Protein AF-A0A9E3B5E6-F1 (afdb_monomer)

Mean predicted aligned error: 8.8 Å

Structure (mmCIF, N/CA/C/O backbone):
data_AF-A0A9E3B5E6-F1
#
_entry.id   AF-A0A9E3B5E6-F1
#
loop_
_atom_site.group_PDB
_atom_site.id
_atom_site.type_symbol
_atom_site.label_atom_id
_atom_site.label_alt_id
_atom_site.label_comp_id
_atom_site.label_asym_id
_atom_site.label_entity_id
_atom_site.label_seq_id
_atom_site.pdbx_PDB_ins_code
_atom_site.Cartn_x
_atom_site.Cartn_y
_atom_site.Cartn_z
_atom_site.occupancy
_atom_site.B_iso_or_equiv
_atom_site.auth_seq_id
_atom_site.auth_comp_id
_atom_site.auth_asym_id
_atom_site.auth_atom_id
_atom_site.pdbx_PDB_model_num
ATOM 1 N N . GLY A 1 1 ? -23.047 -6.714 0.663 1.00 84.38 1 GLY A N 1
ATOM 2 C CA . GLY A 1 1 ? -21.736 -6.027 0.664 1.00 84.38 1 GLY A CA 1
ATOM 3 C C . GLY A 1 1 ? -21.460 -5.453 2.041 1.00 84.38 1 GLY A C 1
ATOM 4 O O . GLY A 1 1 ? -22.348 -5.517 2.882 1.00 84.38 1 GLY A O 1
ATOM 5 N N . LEU A 1 2 ? -20.257 -4.923 2.282 1.00 93.12 2 LEU A N 1
ATOM 6 C CA . LEU A 1 2 ? -19.939 -4.160 3.500 1.00 93.12 2 LEU A CA 1
ATOM 7 C C . LEU A 1 2 ? -20.368 -2.689 3.328 1.00 93.12 2 LEU A C 1
ATOM 9 O O . LEU A 1 2 ? -20.321 -2.202 2.196 1.00 93.12 2 LEU A O 1
ATOM 13 N N . PRO A 1 3 ? -20.782 -1.982 4.396 1.00 94.56 3 PRO A N 1
ATOM 14 C CA . PRO A 1 3 ? -21.112 -0.562 4.310 1.00 94.56 3 PRO A CA 1
ATOM 15 C C . PRO A 1 3 ? -19.856 0.275 4.038 1.00 94.56 3 PRO A C 1
ATOM 17 O O . PRO A 1 3 ? -18.788 0.009 4.593 1.00 94.56 3 PRO A O 1
ATOM 20 N N . PHE A 1 4 ? -19.998 1.291 3.190 1.00 95.50 4 PHE A N 1
ATOM 21 C CA . PHE A 1 4 ? -18.975 2.308 2.971 1.00 95.50 4 PHE A CA 1
ATOM 22 C C . PHE A 1 4 ? -19.222 3.489 3.906 1.00 95.50 4 PHE A C 1
ATOM 24 O O . PHE A 1 4 ? -20.354 3.943 4.036 1.00 95.50 4 PHE A O 1
ATOM 31 N N . GLU A 1 5 ? -18.158 3.995 4.522 1.00 94.50 5 GLU A N 1
ATOM 32 C CA . GLU A 1 5 ? -18.227 5.084 5.489 1.00 94.50 5 GLU A CA 1
ATOM 33 C C . GLU A 1 5 ? -17.035 6.029 5.330 1.00 94.50 5 GLU A C 1
ATOM 35 O O . GLU A 1 5 ? -15.906 5.596 5.078 1.00 94.50 5 GLU A O 1
ATOM 40 N N . LEU A 1 6 ? -17.254 7.321 5.578 1.00 92.69 6 LEU A N 1
ATOM 41 C CA . LEU A 1 6 ? -16.185 8.321 5.637 1.00 92.69 6 LEU A CA 1
ATOM 42 C C . LEU A 1 6 ? -15.497 8.290 7.011 1.00 92.69 6 LEU A C 1
ATOM 44 O O . LEU A 1 6 ? -15.595 9.218 7.815 1.00 92.69 6 LEU A O 1
ATOM 48 N N . GLY A 1 7 ? -14.798 7.185 7.286 1.00 93.12 7 GLY A N 1
ATOM 49 C CA . GLY A 1 7 ? -14.078 6.965 8.544 1.00 93.12 7 GLY A CA 1
ATOM 50 C C . GLY A 1 7 ? -12.873 7.892 8.742 1.00 93.12 7 GLY A C 1
ATOM 51 O O . GLY A 1 7 ? -12.454 8.119 9.875 1.00 93.12 7 GLY A O 1
ATOM 52 N N . ILE A 1 8 ? -12.334 8.457 7.659 1.00 93.38 8 ILE A N 1
ATOM 53 C CA . ILE A 1 8 ? -11.254 9.445 7.678 1.00 93.38 8 ILE A CA 1
ATOM 54 C C . ILE A 1 8 ? -11.656 10.613 6.787 1.00 93.38 8 ILE A C 1
ATO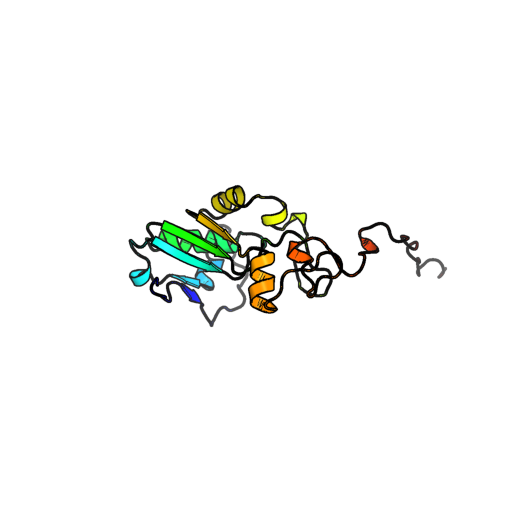M 56 O O . ILE A 1 8 ? -12.014 10.427 5.626 1.00 93.38 8 ILE A O 1
ATOM 60 N N . ILE A 1 9 ? -11.550 11.825 7.321 1.00 90.88 9 ILE A N 1
ATOM 61 C CA . ILE A 1 9 ? -11.826 13.058 6.593 1.00 90.88 9 ILE A CA 1
ATOM 62 C C . ILE A 1 9 ? -10.499 13.749 6.298 1.00 90.88 9 ILE A C 1
ATOM 64 O O . ILE A 1 9 ? -9.711 14.034 7.207 1.00 90.88 9 ILE A O 1
ATOM 68 N N . ARG A 1 10 ? -10.249 14.033 5.018 1.00 87.44 10 ARG A N 1
ATOM 69 C CA . ARG A 1 10 ? -9.100 14.831 4.590 1.00 87.44 10 ARG A CA 1
ATOM 70 C C . ARG A 1 10 ? -9.330 16.294 4.959 1.00 87.44 10 ARG A C 1
ATOM 72 O O . ARG A 1 10 ? -10.363 16.875 4.639 1.00 87.44 10 ARG A O 1
ATOM 79 N N . ASN A 1 11 ? -8.346 16.903 5.607 1.00 82.81 11 ASN A N 1
ATOM 80 C CA . ASN A 1 11 ? -8.328 18.340 5.822 1.00 82.81 11 ASN A CA 1
ATOM 81 C C . ASN A 1 11 ? -7.979 19.045 4.501 1.00 82.81 11 ASN A C 1
ATOM 83 O O . ASN A 1 11 ? -6.942 18.762 3.898 1.00 82.81 11 ASN A O 1
ATOM 87 N N . HIS A 1 12 ? -8.838 19.958 4.052 1.00 80.00 12 HIS A N 1
ATOM 88 C CA . HIS A 1 12 ? -8.641 20.716 2.814 1.00 80.00 12 HIS A CA 1
ATOM 89 C C . HIS A 1 12 ? -7.742 21.950 3.000 1.00 80.00 12 HIS A C 1
ATOM 91 O O . HIS A 1 12 ? -7.240 22.488 2.018 1.00 80.00 12 HIS A O 1
ATOM 97 N N . TYR A 1 13 ? -7.475 22.361 4.244 1.00 73.50 13 TYR A N 1
ATOM 98 C CA . TYR A 1 13 ? -6.740 23.589 4.579 1.00 73.50 13 TYR A CA 1
ATOM 99 C C . TYR A 1 13 ? -5.338 23.311 5.129 1.00 73.50 13 TYR A C 1
ATOM 101 O O . TYR A 1 13 ? -4.865 23.957 6.064 1.00 73.50 13 TYR A O 1
ATOM 109 N N . VAL A 1 14 ? -4.653 22.314 4.573 1.00 65.62 14 VAL A N 1
ATOM 110 C CA . VAL A 1 14 ? -3.286 21.982 4.990 1.00 65.62 14 VAL A CA 1
ATOM 111 C C . VAL A 1 14 ? -2.324 23.011 4.393 1.00 65.62 14 VAL A C 1
ATOM 113 O O . VAL A 1 14 ? -1.913 22.895 3.242 1.00 65.62 14 VAL A O 1
ATOM 116 N N . GLY A 1 15 ? -1.976 24.033 5.177 1.00 62.03 15 GLY A N 1
ATOM 117 C CA . GLY A 1 15 ? -0.932 25.001 4.833 1.00 62.03 15 GLY A CA 1
ATOM 118 C C . GLY A 1 15 ? 0.484 24.410 4.892 1.00 62.03 15 GLY A C 1
ATOM 119 O O . GLY A 1 15 ? 0.702 23.299 5.383 1.00 62.03 15 GLY A O 1
ATOM 120 N N . ARG A 1 16 ? 1.469 25.177 4.406 1.00 56.66 16 ARG A N 1
ATOM 121 C CA . ARG A 1 16 ? 2.899 24.853 4.556 1.00 56.66 16 ARG A CA 1
ATOM 122 C C . ARG A 1 16 ? 3.232 24.848 6.054 1.00 56.66 16 ARG A C 1
ATOM 124 O O . ARG A 1 16 ? 2.894 25.793 6.760 1.00 56.66 16 ARG A O 1
ATOM 131 N N . THR A 1 17 ? 3.854 23.789 6.559 1.00 49.50 17 THR A N 1
ATOM 132 C CA . THR A 1 17 ? 4.293 23.723 7.961 1.00 49.50 17 THR A CA 1
ATOM 133 C C . THR A 1 17 ? 5.442 24.703 8.195 1.00 49.50 17 THR A C 1
ATOM 135 O O . THR A 1 17 ? 6.465 24.599 7.522 1.00 49.50 17 THR A O 1
ATOM 138 N N . PHE A 1 18 ? 5.279 25.640 9.135 1.00 46.16 18 PHE A N 1
ATOM 139 C CA . PHE A 1 18 ? 6.384 26.454 9.653 1.00 46.16 18 PHE A CA 1
ATOM 140 C C . PHE A 1 18 ? 7.386 25.568 10.407 1.00 46.16 18 PHE A C 1
ATOM 142 O O . PHE A 1 18 ? 7.012 24.513 10.922 1.00 46.16 18 PHE A O 1
ATOM 149 N N . ILE A 1 19 ? 8.653 25.989 10.443 1.00 45.91 19 ILE A N 1
ATOM 150 C CA . ILE A 1 19 ? 9.727 25.322 11.192 1.00 45.91 19 ILE A CA 1
ATOM 151 C C . ILE A 1 19 ? 9.305 25.263 12.669 1.00 45.91 19 ILE A C 1
ATOM 153 O O . ILE A 1 19 ? 9.189 26.298 13.321 1.00 45.91 19 ILE A O 1
ATOM 157 N N . GLU A 1 20 ? 9.021 24.064 13.180 1.00 52.25 20 GLU A N 1
ATOM 158 C CA . GLU A 1 20 ? 8.630 23.848 14.577 1.00 52.25 20 GLU A CA 1
ATOM 159 C C . GLU A 1 20 ? 9.904 23.689 15.440 1.00 52.25 20 GLU A C 1
ATOM 161 O O . GLU A 1 20 ? 10.718 22.816 15.139 1.00 52.25 20 GLU A O 1
ATOM 166 N N . PRO A 1 21 ? 10.121 24.519 16.485 1.00 42.06 21 PRO A N 1
ATOM 167 C CA . PRO A 1 21 ? 11.420 24.641 17.158 1.00 42.06 21 PRO A CA 1
ATOM 168 C C . PRO A 1 21 ? 11.759 23.556 18.202 1.00 42.06 21 PRO A C 1
ATOM 170 O O . PRO A 1 21 ? 12.734 23.719 18.930 1.00 42.06 21 PRO A O 1
ATOM 173 N N . THR A 1 22 ? 11.016 22.448 18.304 1.00 51.00 22 THR A N 1
ATOM 174 C CA . THR A 1 22 ? 11.298 21.391 19.299 1.00 51.00 22 THR A CA 1
ATOM 175 C C . THR A 1 22 ? 10.935 19.977 18.827 1.00 51.00 22 THR A C 1
ATOM 177 O O . THR A 1 22 ? 9.859 19.729 18.284 1.00 51.00 22 THR A O 1
ATOM 180 N N . ASP A 1 23 ? 11.824 19.014 19.108 1.00 49.59 23 ASP A N 1
ATOM 181 C CA . ASP A 1 23 ? 11.751 17.604 18.676 1.00 49.59 23 ASP A CA 1
ATOM 182 C C . ASP A 1 23 ? 10.569 16.791 19.255 1.00 49.59 23 ASP A C 1
ATOM 184 O O . ASP A 1 23 ? 10.278 15.687 18.791 1.00 49.59 23 ASP A O 1
ATOM 188 N N . GLY A 1 24 ? 9.837 17.330 20.236 1.00 47.41 24 GLY A N 1
ATOM 189 C CA . GLY A 1 24 ? 8.800 16.606 20.984 1.00 47.41 24 GLY A CA 1
ATOM 190 C C . GLY A 1 24 ? 7.484 16.334 20.238 1.00 47.41 24 GLY A C 1
ATOM 191 O O . GLY A 1 24 ? 6.680 15.535 20.712 1.00 47.41 24 GLY A O 1
ATOM 192 N N . ILE A 1 25 ? 7.226 16.964 19.082 1.00 47.41 25 ILE A N 1
ATOM 193 C CA . ILE A 1 25 ? 5.897 16.938 18.420 1.00 47.41 25 ILE A CA 1
ATOM 194 C C . ILE A 1 25 ? 5.975 16.408 16.970 1.00 47.41 25 ILE A C 1
ATOM 196 O O . ILE A 1 25 ? 5.141 16.677 16.106 1.00 47.41 25 ILE A O 1
ATOM 200 N N . ARG A 1 26 ? 6.943 15.534 16.673 1.00 48.81 26 ARG A N 1
ATOM 201 C CA . ARG A 1 26 ? 7.162 14.998 15.311 1.00 48.81 26 ARG A CA 1
ATOM 202 C C . ARG A 1 26 ? 6.078 14.014 14.805 1.00 48.81 26 ARG A C 1
ATOM 204 O O . ARG A 1 26 ? 6.135 13.543 13.666 1.00 48.81 26 ARG A O 1
ATOM 211 N N . HIS A 1 27 ? 5.036 13.745 15.600 1.00 50.66 27 HIS A N 1
ATOM 212 C CA . HIS A 1 27 ? 3.924 12.839 15.265 1.00 50.66 27 HIS A CA 1
ATOM 213 C C . HIS A 1 27 ? 2.661 13.517 14.683 1.00 50.66 27 HIS A C 1
ATOM 215 O O . HIS A 1 27 ? 1.745 12.819 14.245 1.00 50.66 27 HIS A O 1
ATOM 221 N N . PHE A 1 28 ? 2.600 14.851 14.577 1.00 53.66 28 PHE A N 1
ATOM 222 C CA . PHE A 1 28 ? 1.370 15.559 14.163 1.00 53.66 28 PHE A CA 1
ATOM 223 C C . PHE A 1 28 ? 1.120 15.669 12.649 1.00 53.66 28 PHE A C 1
ATOM 225 O O . PHE A 1 28 ? 0.016 16.024 12.236 1.00 53.66 28 PHE A O 1
ATOM 232 N N . GLY A 1 29 ? 2.095 15.345 11.795 1.00 56.84 29 GLY A N 1
ATOM 233 C CA . GLY A 1 29 ? 1.995 15.602 10.349 1.00 56.84 29 GLY A CA 1
ATOM 234 C C . GLY A 1 29 ? 0.809 14.926 9.642 1.00 56.84 29 GLY A C 1
ATOM 235 O O . GLY A 1 29 ? 0.228 15.513 8.731 1.00 56.84 29 GLY A O 1
ATOM 236 N N . VAL A 1 30 ? 0.408 13.720 10.069 1.00 58.06 30 VAL A N 1
ATOM 237 C CA . VAL A 1 30 ? -0.750 13.024 9.471 1.00 58.06 30 VAL A CA 1
ATOM 238 C C . VAL A 1 30 ? -2.064 13.512 10.072 1.00 58.06 30 VAL A C 1
ATOM 240 O O . VAL A 1 30 ? -2.996 13.707 9.306 1.00 58.06 30 VAL A O 1
ATOM 243 N N . ARG A 1 31 ? -2.124 13.830 11.377 1.00 58.44 31 ARG A N 1
ATOM 244 C CA . ARG A 1 31 ? -3.308 14.457 12.006 1.00 58.44 31 ARG A CA 1
ATOM 245 C C . ARG A 1 31 ? -3.626 15.836 11.421 1.00 58.44 31 ARG A C 1
ATOM 247 O O . ARG A 1 31 ? -4.785 16.209 11.323 1.00 58.44 31 ARG A O 1
ATOM 254 N N . LYS A 1 32 ? -2.612 16.576 10.954 1.00 63.62 32 LYS A N 1
ATOM 255 C CA . LYS A 1 32 ? -2.826 17.830 10.209 1.00 63.62 32 LYS A CA 1
ATOM 256 C C . LYS A 1 32 ? -3.579 17.596 8.888 1.00 63.62 32 LYS A C 1
ATOM 258 O O . LYS A 1 32 ? -4.353 18.458 8.482 1.00 63.62 32 LYS A O 1
ATOM 263 N N . LYS A 1 33 ? -3.368 16.442 8.237 1.00 74.75 33 LYS A N 1
ATOM 264 C CA . LYS A 1 33 ? -3.923 16.093 6.914 1.00 74.75 33 LYS A CA 1
ATOM 265 C C . LYS A 1 33 ? -5.190 15.236 6.969 1.00 74.75 33 LYS A C 1
ATOM 267 O O . LYS A 1 33 ? -6.026 15.356 6.080 1.00 74.75 33 LYS A O 1
ATOM 272 N N . HIS A 1 34 ? -5.329 14.387 7.979 1.00 86.69 34 HIS A N 1
ATOM 273 C CA . HIS A 1 34 ? -6.370 13.371 8.092 1.00 86.69 34 HIS A CA 1
ATOM 274 C C . HIS A 1 34 ? -6.936 13.366 9.510 1.00 86.69 34 HIS A C 1
ATOM 276 O O . HIS A 1 34 ? -6.179 13.290 10.478 1.00 86.69 34 HIS A O 1
ATOM 282 N N . ASN A 1 35 ? -8.261 13.414 9.622 1.00 89.56 35 ASN A N 1
ATOM 283 C CA . ASN A 1 35 ? -8.975 13.363 10.892 1.00 89.56 35 ASN A CA 1
ATOM 284 C C . ASN A 1 35 ? -9.858 12.110 10.945 1.00 89.56 35 ASN A C 1
ATOM 286 O O . ASN A 1 35 ? -10.695 11.935 10.056 1.00 89.56 35 ASN A O 1
ATOM 290 N N . PRO A 1 36 ? -9.703 11.240 11.958 1.00 92.94 36 PRO A N 1
ATOM 291 C CA . PRO A 1 36 ? -10.526 10.048 12.082 1.00 92.94 36 PRO A CA 1
ATOM 292 C C . PRO A 1 36 ? -11.905 10.392 12.660 1.00 92.94 36 PRO A C 1
ATOM 294 O O . PRO A 1 36 ? -12.019 11.122 13.647 1.00 92.94 36 PRO A O 1
ATOM 297 N N . ASN A 1 37 ? -12.964 9.818 12.091 1.00 94.00 37 ASN A N 1
ATOM 298 C CA . ASN A 1 37 ? -14.314 9.910 12.634 1.00 94.00 37 ASN A CA 1
ATOM 299 C C . ASN A 1 37 ? -14.530 8.805 13.680 1.00 94.00 37 ASN A C 1
ATOM 301 O O . ASN A 1 37 ? -14.945 7.687 13.364 1.00 94.00 37 ASN A O 1
ATOM 305 N N . ARG A 1 38 ? -14.252 9.124 14.949 1.00 93.88 38 ARG A N 1
ATOM 306 C CA . ARG A 1 38 ? -14.338 8.171 16.067 1.00 93.88 38 ARG A CA 1
ATOM 307 C C . ARG A 1 38 ? -15.700 7.482 16.180 1.00 93.88 38 ARG A C 1
ATOM 309 O O . ARG A 1 38 ? -15.735 6.276 16.394 1.00 93.88 38 ARG A O 1
ATOM 316 N N . ALA A 1 39 ? -16.800 8.214 15.996 1.00 93.88 39 ALA A N 1
ATOM 317 C CA . ALA A 1 39 ? -18.152 7.652 16.076 1.00 93.88 39 ALA A CA 1
ATOM 318 C C . ALA A 1 39 ? -18.391 6.552 15.027 1.00 93.88 39 ALA A C 1
ATOM 320 O O . ALA A 1 39 ? -19.174 5.632 15.238 1.00 93.88 39 ALA A O 1
ATOM 321 N N . THR A 1 40 ? -17.675 6.628 13.905 1.00 93.94 40 THR A N 1
ATOM 322 C CA . THR A 1 40 ? -17.777 5.659 12.812 1.00 93.94 40 THR A CA 1
ATOM 323 C C . THR A 1 40 ? -16.852 4.459 13.004 1.00 93.94 40 THR A C 1
ATOM 325 O O . THR A 1 40 ? -17.192 3.371 12.544 1.00 93.94 40 THR A O 1
ATOM 328 N N . LEU A 1 41 ? -15.706 4.640 13.671 1.00 96.62 41 LEU A N 1
ATOM 329 C CA . LEU A 1 41 ? -14.632 3.644 13.774 1.00 96.62 41 LEU A CA 1
ATOM 330 C C . LEU A 1 41 ? -14.662 2.817 15.070 1.00 96.62 41 LEU A C 1
ATOM 332 O O . LEU A 1 41 ? -14.258 1.654 15.052 1.00 96.62 41 LEU A O 1
ATOM 336 N N . ALA A 1 42 ? -15.118 3.394 16.185 1.00 97.50 42 ALA A N 1
ATOM 337 C CA . ALA A 1 42 ? -15.007 2.775 17.504 1.00 97.50 42 ALA A CA 1
ATOM 338 C C . ALA A 1 42 ? -15.695 1.397 17.577 1.00 97.50 42 ALA A C 1
ATOM 340 O O . ALA A 1 42 ? -16.854 1.240 17.197 1.00 97.50 42 ALA A O 1
ATOM 341 N N . GLY A 1 43 ? -14.963 0.393 18.066 1.00 97.81 43 GLY A N 1
ATOM 342 C CA . GLY A 1 43 ? -15.409 -0.992 18.229 1.00 97.81 43 GLY A CA 1
ATOM 343 C C . GLY A 1 43 ? -15.544 -1.795 16.931 1.00 97.81 43 GLY A C 1
ATOM 344 O O . GLY A 1 43 ? -15.889 -2.973 16.989 1.00 97.81 43 GLY A O 1
ATOM 345 N N . LYS A 1 44 ? -15.290 -1.203 15.756 1.00 97.94 44 LYS A N 1
ATOM 346 C CA . LYS A 1 44 ? -15.502 -1.876 14.466 1.00 97.94 44 LYS A CA 1
ATOM 347 C C . LYS A 1 44 ? -14.241 -2.556 13.942 1.00 97.94 44 LYS A C 1
ATOM 349 O O . LYS A 1 44 ? -13.123 -2.118 14.200 1.00 97.94 44 LYS A O 1
ATOM 354 N N . ARG A 1 45 ? -14.446 -3.588 13.122 1.00 98.25 45 ARG A N 1
ATOM 355 C CA . ARG A 1 45 ? -13.426 -4.130 12.216 1.00 98.25 45 ARG A CA 1
ATOM 356 C C . ARG A 1 45 ? -13.476 -3.336 10.918 1.00 98.25 45 ARG A C 1
ATOM 358 O O . ARG A 1 45 ? -14.525 -3.277 10.277 1.00 98.25 45 ARG A O 1
ATOM 365 N N . VAL A 1 46 ? -12.373 -2.692 10.564 1.00 98.00 46 VAL A N 1
ATOM 366 C CA . VAL A 1 46 ? -12.316 -1.695 9.492 1.00 98.00 46 VAL A CA 1
ATOM 367 C C . VAL A 1 46 ? -11.482 -2.230 8.340 1.00 98.00 46 VAL A C 1
ATOM 369 O O . VAL A 1 46 ? -10.362 -2.695 8.539 1.00 98.00 46 VAL A O 1
ATOM 372 N N . VAL A 1 47 ? -12.010 -2.126 7.121 1.00 98.38 47 VAL A N 1
ATOM 373 C CA . VAL A 1 47 ? -11.217 -2.286 5.899 1.00 98.38 47 VAL A CA 1
ATOM 374 C C . VAL A 1 47 ? -10.821 -0.895 5.426 1.00 98.38 47 VAL A C 1
ATOM 376 O O . VAL A 1 47 ? -11.680 -0.110 5.033 1.00 98.38 47 VAL A O 1
ATOM 379 N N . LEU A 1 48 ? -9.530 -0.585 5.489 1.00 97.25 48 LEU A N 1
ATOM 380 C CA . LEU A 1 48 ? -8.982 0.674 5.006 1.00 97.25 48 LEU A CA 1
ATOM 381 C C . LEU A 1 48 ? -8.395 0.468 3.613 1.00 97.25 48 LEU A C 1
ATOM 383 O O . LEU A 1 48 ? -7.615 -0.461 3.409 1.00 97.25 48 LEU A O 1
ATOM 387 N N . ILE A 1 49 ? -8.785 1.321 2.669 1.00 97.62 49 ILE A N 1
ATOM 388 C CA . ILE A 1 49 ? -8.351 1.245 1.275 1.00 97.62 49 ILE A CA 1
ATOM 389 C C . ILE A 1 49 ? -7.472 2.456 0.981 1.00 97.62 49 ILE A C 1
ATOM 391 O O . ILE A 1 49 ? -7.885 3.583 1.247 1.00 97.62 49 ILE A O 1
ATOM 395 N N . ASP A 1 50 ? -6.288 2.207 0.436 1.00 96.50 50 ASP A N 1
ATOM 396 C CA . ASP A 1 50 ? -5.361 3.235 -0.038 1.00 96.50 50 ASP A CA 1
ATOM 397 C C . ASP A 1 50 ? -4.957 2.943 -1.488 1.00 96.50 50 ASP A C 1
ATOM 399 O O . ASP A 1 50 ? -5.101 1.811 -1.968 1.00 96.50 50 ASP A O 1
ATOM 403 N N . ASP A 1 51 ? -4.468 3.951 -2.203 1.00 96.69 51 ASP A N 1
ATOM 404 C CA . ASP A 1 51 ? -4.083 3.790 -3.606 1.00 96.69 51 ASP A CA 1
ATOM 405 C C . ASP A 1 51 ? -2.817 2.933 -3.762 1.00 96.69 51 ASP A C 1
ATOM 407 O O . ASP A 1 51 ? -2.750 2.042 -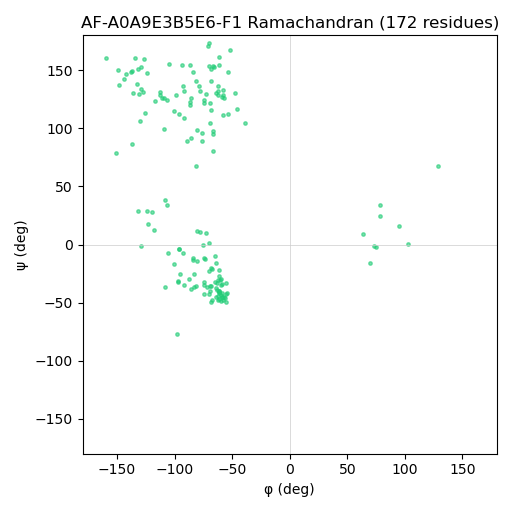4.613 1.00 96.69 51 ASP A O 1
ATOM 411 N N . SER A 1 52 ? -1.830 3.166 -2.904 1.00 96.94 52 SER A N 1
ATOM 412 C CA . SER A 1 52 ? -0.474 2.656 -3.024 1.00 96.94 52 SER A CA 1
ATOM 413 C C . SER A 1 52 ? 0.258 2.675 -1.681 1.00 96.94 52 SER A C 1
ATOM 415 O O . SER A 1 52 ? -0.099 3.388 -0.744 1.00 96.94 52 SER A O 1
ATOM 417 N N . ILE A 1 53 ? 1.329 1.886 -1.583 1.00 97.44 53 ILE A N 1
ATOM 418 C CA . ILE A 1 53 ? 2.296 1.972 -0.486 1.00 97.44 53 ILE A CA 1
ATOM 419 C C . ILE A 1 53 ? 3.681 2.146 -1.103 1.00 97.44 53 ILE A C 1
ATOM 421 O O . ILE A 1 53 ? 4.190 1.234 -1.744 1.00 97.44 53 ILE A O 1
ATOM 425 N N . VAL A 1 54 ? 4.291 3.315 -0.883 1.00 96.94 54 VAL A N 1
ATOM 426 C CA . VAL A 1 54 ? 5.651 3.624 -1.361 1.00 96.94 54 VAL A CA 1
ATOM 427 C C . VAL A 1 54 ? 6.669 3.394 -0.242 1.00 96.94 54 VAL A C 1
ATOM 429 O O . VAL A 1 54 ? 7.313 2.358 -0.193 1.00 96.94 54 VAL A O 1
ATOM 432 N N . ARG A 1 55 ? 6.773 4.320 0.723 1.00 95.62 55 ARG A N 1
ATOM 433 C CA . ARG A 1 55 ? 7.697 4.209 1.876 1.00 95.62 55 ARG A CA 1
ATOM 434 C C . ARG A 1 55 ? 7.042 3.638 3.145 1.00 95.62 55 ARG A C 1
ATOM 436 O O . ARG A 1 55 ? 7.681 3.551 4.187 1.00 95.62 55 ARG A O 1
ATOM 443 N N . GLY A 1 56 ? 5.731 3.378 3.133 1.00 93.81 56 GLY A N 1
ATOM 444 C CA . GLY A 1 56 ? 4.971 2.843 4.280 1.00 93.81 56 GLY A CA 1
ATOM 445 C C . GLY A 1 56 ? 4.767 3.766 5.489 1.00 93.81 56 GLY A C 1
ATOM 446 O O . GLY A 1 56 ? 3.901 3.502 6.322 1.00 93.81 56 GLY A O 1
ATOM 447 N N . THR A 1 57 ? 5.517 4.864 5.609 1.00 92.25 57 THR A N 1
ATOM 448 C CA . THR A 1 57 ? 5.471 5.748 6.789 1.00 92.25 57 THR A CA 1
ATOM 449 C C . THR A 1 57 ? 4.111 6.421 6.985 1.00 92.25 57 THR A C 1
ATOM 451 O O . THR A 1 57 ? 3.658 6.565 8.123 1.00 92.25 57 THR A O 1
ATOM 454 N N . THR A 1 58 ? 3.439 6.813 5.899 1.00 91.88 58 THR A N 1
ATOM 455 C CA . THR A 1 58 ? 2.070 7.353 5.935 1.00 91.88 58 THR A CA 1
ATOM 456 C C . THR A 1 58 ? 1.070 6.271 6.329 1.00 91.88 58 THR A C 1
ATOM 458 O O . THR A 1 58 ? 0.304 6.479 7.267 1.00 91.88 58 THR A O 1
ATOM 461 N N . SER A 1 59 ? 1.128 5.102 5.687 1.00 95.56 59 SER A N 1
ATOM 462 C CA . SER A 1 59 ? 0.234 3.966 5.944 1.00 95.56 59 SER A CA 1
ATOM 463 C C . SER A 1 59 ? 0.301 3.52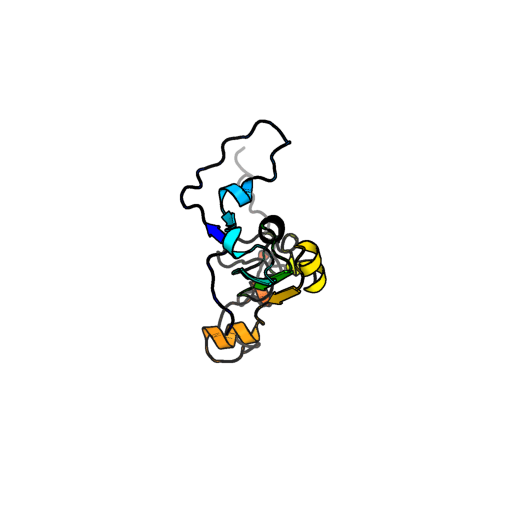5 7.4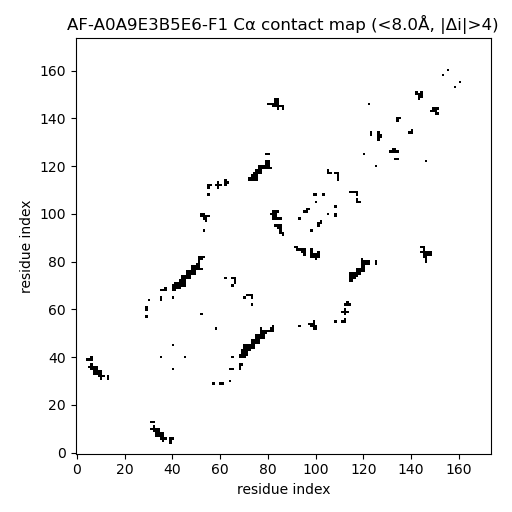09 1.00 95.56 59 SER A C 1
ATOM 465 O O . SER A 1 59 ? -0.732 3.409 8.060 1.00 95.56 59 SER A O 1
ATOM 467 N N . LYS A 1 60 ? 1.509 3.416 7.983 1.00 96.25 60 LYS A N 1
ATOM 468 C CA . LYS A 1 60 ? 1.721 3.136 9.414 1.00 96.25 60 LYS A CA 1
ATOM 469 C C . LYS A 1 60 ? 1.023 4.150 10.325 1.00 96.25 60 LYS A C 1
ATOM 471 O O . LYS A 1 60 ? 0.354 3.784 11.287 1.00 96.25 60 LYS A O 1
ATOM 476 N N . LYS A 1 61 ? 1.157 5.444 10.019 1.00 93.94 61 LYS A N 1
ATOM 477 C CA . LYS A 1 61 ? 0.522 6.520 10.797 1.00 93.94 61 LYS A CA 1
ATOM 478 C C . LYS A 1 61 ? -1.003 6.516 10.651 1.00 93.94 61 LYS A C 1
ATOM 480 O O . LYS A 1 61 ? -1.690 6.821 11.621 1.00 93.94 61 LYS A O 1
ATOM 485 N N . ILE A 1 62 ? -1.527 6.173 9.473 1.00 95.00 62 ILE A N 1
ATOM 486 C CA . ILE A 1 62 ? -2.970 6.036 9.225 1.00 95.00 62 ILE A CA 1
ATOM 487 C C . ILE A 1 62 ? -3.538 4.848 10.005 1.00 95.00 62 ILE A C 1
ATOM 489 O O . ILE A 1 62 ? -4.535 5.009 10.704 1.00 95.00 62 ILE A O 1
ATOM 493 N N . VAL A 1 63 ? -2.888 3.682 9.952 1.00 96.94 63 VAL A N 1
ATOM 494 C CA . VAL A 1 63 ? -3.306 2.502 10.725 1.00 96.94 63 VAL A CA 1
ATOM 495 C C . VAL A 1 63 ? -3.327 2.823 12.217 1.00 96.94 63 VAL A C 1
ATOM 497 O O . VAL A 1 63 ? -4.338 2.578 12.873 1.00 96.94 63 VAL A O 1
ATOM 500 N N . GLN A 1 64 ? -2.266 3.448 12.739 1.00 95.81 64 GLN A N 1
ATOM 501 C CA . GLN A 1 64 ? -2.224 3.868 14.140 1.00 95.81 64 GLN A CA 1
ATOM 502 C C . GLN A 1 64 ? -3.360 4.840 14.480 1.00 95.81 64 GLN A C 1
ATOM 504 O O . GLN A 1 64 ? -4.048 4.646 15.472 1.00 95.81 64 GLN A O 1
ATOM 509 N N . MET A 1 65 ? -3.617 5.845 13.638 1.00 95.06 65 MET A N 1
ATOM 510 C CA . MET A 1 65 ? -4.709 6.803 13.840 1.00 95.06 65 MET A CA 1
ATOM 511 C C . MET A 1 65 ? -6.084 6.124 13.920 1.00 95.06 65 MET A C 1
ATOM 513 O O . MET A 1 65 ? -6.912 6.510 14.743 1.00 95.06 65 MET A O 1
ATOM 517 N N . VAL A 1 66 ? -6.338 5.130 13.068 1.00 96.38 66 VAL A N 1
ATOM 518 C CA . VAL A 1 66 ? -7.600 4.378 13.067 1.00 96.38 66 VAL A CA 1
ATOM 519 C C . VAL A 1 66 ? -7.725 3.510 14.321 1.00 96.38 66 VAL A C 1
ATOM 521 O O . VAL A 1 66 ? -8.800 3.464 14.921 1.00 96.38 66 VAL A O 1
ATOM 524 N N . ARG A 1 67 ? -6.630 2.881 14.767 1.00 96.31 67 ARG A N 1
ATOM 525 C CA . ARG A 1 67 ? -6.596 2.147 16.043 1.00 96.31 67 ARG A CA 1
ATOM 526 C C . ARG A 1 67 ? -6.817 3.070 17.241 1.00 96.31 67 ARG A C 1
ATOM 528 O O . ARG A 1 67 ? -7.650 2.762 18.085 1.00 96.31 67 ARG A O 1
ATOM 535 N N . ASP A 1 68 ? -6.164 4.231 17.274 1.00 95.38 68 ASP A N 1
ATOM 536 C CA . ASP A 1 68 ? -6.343 5.252 18.318 1.00 95.38 68 ASP A CA 1
ATOM 537 C C . ASP A 1 68 ? -7.795 5.763 18.384 1.00 95.38 68 ASP A C 1
ATOM 539 O O . ASP A 1 68 ? -8.287 6.142 19.447 1.00 95.38 68 ASP A O 1
ATOM 543 N N . ALA A 1 69 ? -8.505 5.764 17.250 1.00 95.56 69 ALA A N 1
ATOM 544 C CA . ALA A 1 69 ? -9.930 6.085 17.181 1.00 95.56 69 ALA A CA 1
ATOM 545 C C . ALA A 1 69 ? -10.841 4.952 17.701 1.00 95.56 69 ALA A C 1
ATOM 547 O O . ALA A 1 69 ? -12.060 5.113 17.742 1.00 95.56 69 ALA A O 1
ATOM 548 N N . GLY A 1 70 ? -10.268 3.831 18.141 1.00 96.75 70 GLY A N 1
ATOM 549 C CA . GLY A 1 70 ? -10.963 2.731 18.799 1.00 96.75 70 GLY A CA 1
ATOM 550 C C . GLY A 1 70 ? -11.382 1.590 17.877 1.00 96.75 70 GLY A C 1
ATOM 551 O O . GLY A 1 70 ? -12.233 0.805 18.283 1.00 96.75 70 GLY A O 1
ATOM 552 N N . ALA A 1 71 ? -10.848 1.490 16.655 1.00 98.19 71 ALA A N 1
ATOM 553 C CA . ALA A 1 71 ? -11.107 0.330 15.800 1.00 98.19 71 ALA A CA 1
ATOM 554 C C . ALA A 1 71 ? -10.577 -0.964 16.448 1.00 98.19 71 ALA A C 1
ATOM 556 O O . ALA A 1 71 ? -9.458 -0.989 16.961 1.00 98.19 71 ALA A O 1
ATOM 557 N N . ALA A 1 72 ? -11.371 -2.035 16.396 1.00 98.31 72 ALA A N 1
ATOM 558 C CA . ALA A 1 72 ? -11.009 -3.349 16.929 1.00 98.31 72 ALA A CA 1
ATOM 559 C C . ALA A 1 72 ? -9.985 -4.064 16.032 1.00 98.31 72 ALA A C 1
ATOM 561 O O . ALA A 1 72 ? -9.004 -4.614 16.523 1.00 98.31 72 ALA A O 1
ATOM 562 N N . GLU A 1 73 ? -10.189 -4.000 14.713 1.00 98.62 73 GLU A N 1
ATOM 563 C CA . GLU A 1 73 ? -9.282 -4.547 13.698 1.00 98.62 73 GLU A CA 1
ATOM 564 C C . GLU A 1 73 ? -9.137 -3.549 12.542 1.00 98.62 73 GLU A C 1
ATOM 566 O O . GLU A 1 73 ? -10.073 -2.813 12.217 1.00 98.62 73 GLU A O 1
ATOM 571 N N . VAL A 1 74 ? -7.971 -3.539 11.900 1.00 98.56 74 VAL A N 1
ATOM 572 C CA . VAL A 1 74 ? -7.632 -2.719 10.738 1.00 98.56 74 VAL A CA 1
ATOM 573 C C . VAL A 1 74 ? -7.031 -3.611 9.652 1.00 98.56 74 VAL A C 1
ATOM 575 O O . VAL A 1 74 ? -5.876 -4.035 9.722 1.00 98.56 74 VAL A O 1
ATOM 578 N N . HIS A 1 75 ? -7.812 -3.869 8.606 1.00 98.69 75 HIS A N 1
ATOM 579 C CA . HIS A 1 75 ? -7.398 -4.605 7.415 1.00 98.69 75 HIS A CA 1
ATOM 580 C C . HIS A 1 75 ? -7.075 -3.617 6.294 1.00 98.69 75 HIS A C 1
ATOM 582 O O . HIS A 1 75 ? -7.958 -2.925 5.796 1.00 98.69 75 HIS A O 1
ATOM 588 N N . PHE A 1 76 ? -5.819 -3.560 5.872 1.00 98.62 76 PHE A N 1
ATOM 589 C CA . PHE A 1 76 ? -5.351 -2.624 4.855 1.00 98.62 76 PHE A CA 1
ATOM 590 C C . PHE A 1 76 ? -5.440 -3.254 3.459 1.00 98.62 76 PHE A C 1
ATOM 592 O O . PHE A 1 76 ? -5.027 -4.401 3.254 1.00 98.62 76 PHE A O 1
ATOM 599 N N . ARG A 1 77 ? -6.006 -2.539 2.490 1.00 98.50 77 ARG A N 1
ATOM 600 C CA . ARG A 1 77 ? -6.139 -2.972 1.095 1.00 98.50 77 ARG A CA 1
ATOM 601 C C . ARG A 1 77 ? -5.566 -1.903 0.183 1.00 98.50 77 ARG A C 1
ATOM 603 O O . ARG A 1 77 ? -5.892 -0.733 0.328 1.00 98.50 77 ARG A O 1
ATOM 610 N N . VAL A 1 78 ? -4.717 -2.320 -0.743 1.00 98.50 78 VAL A N 1
ATOM 611 C CA . VAL A 1 78 ? -4.008 -1.406 -1.639 1.00 98.50 78 VAL A CA 1
ATOM 612 C C . VAL A 1 78 ? -4.543 -1.588 -3.049 1.00 98.50 78 VAL A C 1
ATOM 614 O O . VAL A 1 78 ? -4.577 -2.711 -3.553 1.00 98.50 78 VAL A O 1
ATOM 617 N N . ALA A 1 79 ? -4.974 -0.496 -3.677 1.00 98.06 79 ALA A N 1
ATOM 618 C CA . ALA A 1 79 ? -5.591 -0.498 -5.005 1.00 98.06 79 ALA A CA 1
ATOM 619 C C . ALA A 1 79 ? -4.582 -0.631 -6.166 1.00 98.06 79 ALA A C 1
ATOM 621 O O . ALA A 1 79 ? -4.949 -0.489 -7.331 1.00 98.06 79 ALA A O 1
ATOM 622 N N . SER A 1 80 ? -3.326 -0.945 -5.857 1.00 97.69 80 SER A N 1
ATOM 623 C CA . SER A 1 80 ? -2.247 -1.213 -6.805 1.00 97.69 80 SER A CA 1
ATOM 624 C C . SER A 1 80 ? -1.464 -2.468 -6.398 1.00 97.69 80 SER A C 1
ATOM 626 O O . SER A 1 80 ? -1.553 -2.900 -5.241 1.00 97.69 80 SER A O 1
ATOM 628 N N . PRO A 1 81 ? -0.713 -3.079 -7.333 1.00 98.38 81 PRO A N 1
ATOM 629 C CA . PRO A 1 81 ? 0.338 -4.029 -6.991 1.00 98.38 81 PRO A CA 1
ATOM 630 C C . PRO A 1 81 ? 1.434 -3.378 -6.138 1.00 98.38 81 PRO A C 1
ATOM 632 O O . PRO A 1 81 ? 1.553 -2.152 -6.124 1.00 98.38 81 PRO A O 1
ATOM 635 N N . PRO A 1 82 ? 2.257 -4.172 -5.434 1.00 98.19 82 PRO A N 1
ATOM 636 C CA . PRO A 1 82 ? 3.374 -3.632 -4.670 1.00 98.19 82 PRO A CA 1
ATOM 637 C C . PRO A 1 82 ? 4.347 -2.863 -5.578 1.00 98.19 82 PRO A C 1
ATOM 639 O O . PRO A 1 82 ? 4.806 -3.393 -6.588 1.00 98.19 82 PRO A O 1
ATOM 642 N N . THR A 1 83 ? 4.661 -1.615 -5.224 1.00 98.06 83 THR A N 1
ATOM 643 C CA . THR A 1 83 ? 5.632 -0.786 -5.955 1.00 98.06 83 THR A CA 1
ATOM 644 C C . THR A 1 83 ? 7.046 -1.177 -5.540 1.00 98.06 83 THR A C 1
ATOM 646 O O . THR A 1 83 ? 7.524 -0.752 -4.488 1.00 98.06 83 THR A O 1
ATOM 649 N N . THR A 1 84 ? 7.708 -2.001 -6.349 1.00 97.94 84 THR A N 1
ATOM 650 C CA . THR A 1 84 ? 9.025 -2.578 -6.034 1.00 97.94 84 THR A CA 1
ATOM 651 C C . THR A 1 84 ? 10.175 -1.945 -6.815 1.00 97.94 84 THR A C 1
ATOM 653 O O . THR A 1 84 ? 11.325 -2.263 -6.527 1.00 97.94 84 THR A O 1
ATOM 656 N N . HIS A 1 85 ? 9.887 -1.071 -7.787 1.00 97.81 85 HIS A N 1
ATOM 657 C CA . HIS A 1 85 ? 10.896 -0.392 -8.603 1.00 97.81 85 HIS A CA 1
ATOM 658 C C . HIS A 1 8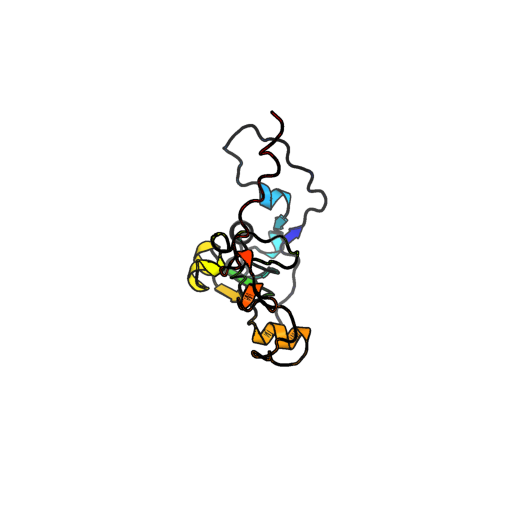5 ? 10.563 1.090 -8.811 1.00 97.81 85 HIS A C 1
ATOM 660 O O . HIS A 1 85 ? 9.392 1.478 -8.878 1.00 97.81 85 HIS A O 1
ATOM 666 N N . SER A 1 86 ? 11.599 1.920 -8.938 1.00 96.75 86 SER A N 1
ATOM 667 C CA . SER A 1 86 ? 11.468 3.353 -9.232 1.00 96.75 86 SER A CA 1
ATOM 668 C C . SER A 1 86 ? 10.945 3.605 -10.649 1.00 96.75 86 SER A C 1
ATOM 670 O O . SER A 1 86 ? 11.193 2.843 -11.578 1.00 96.75 86 SER A O 1
ATOM 672 N N . CYS A 1 87 ? 10.238 4.703 -10.868 1.00 96.31 87 CYS A N 1
ATOM 673 C CA . CYS A 1 87 ? 9.876 5.138 -12.208 1.00 96.31 87 CYS A CA 1
ATOM 674 C C . CYS A 1 87 ? 11.037 5.897 -12.868 1.00 96.31 87 CYS A C 1
ATOM 676 O O . CYS A 1 87 ? 11.669 6.741 -12.241 1.00 96.31 87 CYS A O 1
ATOM 678 N N . PHE A 1 88 ? 11.247 5.662 -14.167 1.00 95.06 88 PHE A N 1
ATOM 679 C CA . PHE A 1 88 ? 12.189 6.424 -15.002 1.00 95.06 88 PHE A CA 1
ATOM 680 C C . PHE A 1 88 ? 11.499 7.162 -16.160 1.00 95.06 88 PHE A C 1
ATOM 682 O O . PHE A 1 88 ? 12.156 7.659 -17.069 1.00 95.06 88 PHE A O 1
ATOM 689 N N . TYR A 1 89 ? 10.164 7.247 -16.134 1.00 94.44 89 TYR A N 1
ATOM 690 C CA . TYR A 1 89 ? 9.347 7.856 -17.193 1.00 94.44 89 TYR A CA 1
ATOM 691 C C . TYR A 1 89 ? 8.510 9.047 -16.699 1.00 94.44 89 TYR A C 1
ATOM 693 O O . TYR A 1 89 ? 7.449 9.334 -17.246 1.00 94.44 89 TYR A O 1
ATOM 701 N N . GLY A 1 90 ? 8.985 9.750 -15.665 1.00 92.56 90 GLY A N 1
ATOM 702 C CA . GLY A 1 90 ? 8.448 11.055 -15.256 1.00 92.56 90 GLY A CA 1
ATOM 703 C C . GLY A 1 90 ? 7.533 11.067 -14.029 1.00 92.56 90 GLY A C 1
ATOM 704 O O . GLY A 1 90 ? 7.079 12.141 -13.642 1.00 92.56 90 GLY A O 1
ATOM 705 N N . VAL A 1 91 ? 7.278 9.921 -13.386 1.00 94.94 91 VAL A N 1
ATOM 706 C CA . VAL A 1 91 ? 6.652 9.897 -12.052 1.00 94.94 91 VAL A CA 1
ATOM 707 C C . VAL A 1 91 ? 7.744 10.038 -10.996 1.00 94.94 91 VAL A C 1
ATOM 709 O O . VAL A 1 91 ? 8.690 9.257 -10.989 1.00 94.94 91 VAL A O 1
ATOM 712 N N . ASP A 1 92 ? 7.607 11.017 -10.102 1.00 93.31 92 ASP A N 1
ATOM 713 C CA . ASP A 1 92 ? 8.532 11.203 -8.981 1.00 93.31 92 ASP A CA 1
ATOM 714 C C . ASP A 1 92 ? 8.372 10.059 -7.969 1.00 93.31 92 ASP A C 1
ATOM 716 O O . ASP A 1 92 ? 7.388 9.977 -7.228 1.00 93.31 92 ASP A O 1
ATOM 720 N N . THR A 1 93 ? 9.331 9.139 -7.976 1.00 94.12 93 THR A N 1
ATOM 721 C CA . THR A 1 93 ? 9.407 8.021 -7.036 1.00 94.12 93 THR A CA 1
ATOM 722 C C . THR A 1 93 ? 10.753 8.035 -6.321 1.00 94.12 93 THR A C 1
ATOM 724 O O . THR A 1 93 ? 11.757 8.360 -6.953 1.00 94.12 93 THR A O 1
ATOM 727 N N . PRO A 1 94 ? 10.808 7.600 -5.049 1.00 93.75 94 PRO A N 1
ATOM 728 C CA . PRO A 1 94 ? 12.060 7.327 -4.345 1.00 93.75 94 PRO A CA 1
ATOM 729 C C . PRO A 1 94 ? 13.004 6.399 -5.110 1.00 93.75 94 PRO A C 1
ATOM 731 O O . PRO A 1 94 ? 12.577 5.696 -6.034 1.00 93.75 94 PRO A O 1
ATOM 734 N N . TYR A 1 95 ? 14.253 6.321 -4.651 1.00 93.81 95 TYR A N 1
ATOM 735 C CA . TYR A 1 95 ? 15.153 5.265 -5.104 1.00 93.81 95 TYR A CA 1
ATOM 736 C C . TYR A 1 95 ? 14.599 3.889 -4.730 1.00 93.81 95 TYR A C 1
ATOM 738 O O . TYR A 1 95 ? 13.802 3.751 -3.798 1.00 93.81 95 TYR A O 1
ATOM 746 N N . THR A 1 96 ? 14.991 2.870 -5.487 1.00 94.25 96 THR A N 1
ATOM 747 C CA . THR A 1 96 ? 14.371 1.543 -5.408 1.00 94.25 96 THR A CA 1
ATOM 748 C C . THR A 1 96 ? 14.578 0.922 -4.025 1.00 94.25 96 THR A C 1
ATOM 750 O O . THR A 1 96 ? 13.636 0.409 -3.428 1.00 94.25 96 THR A O 1
ATOM 753 N N . GLU A 1 97 ? 15.762 1.104 -3.449 1.00 95.19 97 GLU A N 1
ATOM 754 C CA . GLU A 1 97 ? 16.130 0.714 -2.090 1.00 95.19 97 GLU A CA 1
ATOM 755 C C . GLU A 1 97 ? 15.341 1.441 -0.987 1.00 95.19 97 GLU A C 1
ATOM 757 O O . GLU A 1 97 ? 15.317 0.989 0.155 1.00 95.19 97 GLU A O 1
ATOM 762 N N . GLU A 1 98 ? 14.661 2.546 -1.294 1.00 95.38 98 GLU A N 1
ATOM 763 C CA . GLU A 1 98 ? 13.805 3.261 -0.341 1.00 95.38 98 GLU A CA 1
ATOM 764 C C . GLU A 1 98 ? 12.336 2.806 -0.400 1.00 95.38 98 GLU A C 1
ATOM 766 O O . GLU A 1 98 ? 11.513 3.247 0.415 1.00 95.38 98 GLU A O 1
ATOM 771 N N . LEU A 1 99 ? 11.978 1.956 -1.368 1.00 97.62 99 LEU A N 1
ATOM 772 C CA . LEU A 1 99 ? 10.629 1.422 -1.521 1.00 97.62 99 LEU A CA 1
ATOM 773 C C . LEU A 1 99 ? 10.393 0.295 -0.514 1.00 97.62 99 LEU A C 1
ATOM 775 O O . LEU A 1 99 ? 11.186 -0.636 -0.381 1.00 97.62 99 LEU A O 1
ATOM 779 N N . LEU A 1 100 ? 9.262 0.345 0.186 1.00 97.75 100 LEU A N 1
ATOM 780 C CA . LEU A 1 100 ? 8.936 -0.638 1.215 1.00 97.75 100 LEU A CA 1
ATOM 781 C C . LEU A 1 100 ? 8.826 -2.044 0.616 1.00 97.75 100 LEU A C 1
ATOM 783 O O . LEU A 1 100 ? 9.440 -2.973 1.123 1.00 97.75 100 LEU A O 1
ATOM 787 N N . ALA A 1 101 ? 8.101 -2.174 -0.497 1.00 97.88 101 ALA A N 1
ATOM 788 C CA . ALA A 1 101 ? 7.871 -3.455 -1.158 1.00 97.88 101 ALA A CA 1
ATOM 789 C C . ALA A 1 101 ? 9.094 -3.991 -1.921 1.00 97.88 101 ALA A C 1
ATOM 791 O O . ALA A 1 101 ? 9.085 -5.143 -2.339 1.00 97.88 101 ALA A O 1
ATOM 792 N N . HIS A 1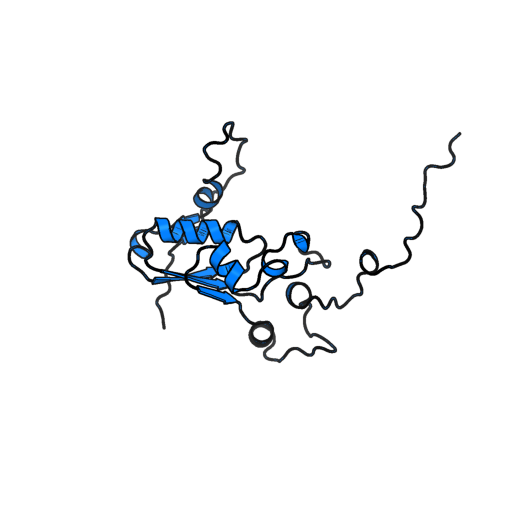 102 ? 10.138 -3.177 -2.114 1.00 98.00 102 HIS A N 1
ATOM 793 C CA . HIS A 1 102 ? 11.415 -3.672 -2.628 1.00 98.00 102 HIS A CA 1
ATOM 794 C C . HIS A 1 102 ? 12.184 -4.458 -1.559 1.00 98.00 102 HIS A C 1
ATOM 796 O O . HIS A 1 102 ? 12.853 -5.439 -1.863 1.00 98.00 102 HIS A O 1
ATOM 802 N N . ASN A 1 103 ? 12.066 -4.032 -0.299 1.00 97.62 103 ASN A N 1
ATOM 803 C CA . ASN A 1 103 ? 12.844 -4.571 0.814 1.00 97.62 103 ASN A CA 1
ATOM 804 C C . ASN A 1 103 ? 12.079 -5.575 1.682 1.00 97.62 103 ASN A C 1
ATOM 806 O O . ASN A 1 103 ? 12.699 -6.253 2.495 1.00 97.62 103 ASN A O 1
ATOM 810 N N . MET A 1 104 ? 10.749 -5.604 1.585 1.00 98.25 104 MET A N 1
ATOM 811 C CA . MET A 1 104 ? 9.884 -6.371 2.477 1.00 98.25 104 MET A CA 1
ATOM 812 C C . MET A 1 104 ? 8.846 -7.160 1.693 1.00 98.25 104 MET A C 1
ATOM 814 O O . MET A 1 104 ? 8.201 -6.626 0.786 1.00 98.25 104 MET A O 1
ATOM 818 N N . ASP A 1 105 ? 8.621 -8.403 2.110 1.00 97.94 105 ASP A N 1
ATOM 819 C CA . ASP A 1 105 ? 7.478 -9.179 1.643 1.00 97.94 105 ASP A CA 1
ATOM 820 C C . ASP A 1 105 ? 6.145 -8.636 2.207 1.00 97.94 105 ASP A C 1
ATOM 822 O O . ASP A 1 105 ? 6.095 -7.722 3.037 1.00 97.94 105 ASP A O 1
ATOM 826 N N . GLU A 1 106 ? 5.015 -9.176 1.742 1.00 97.81 106 GLU A N 1
ATOM 827 C CA . GLU A 1 106 ? 3.688 -8.699 2.156 1.00 97.81 106 GLU A CA 1
ATOM 828 C C . GLU A 1 106 ? 3.446 -8.809 3.671 1.00 97.81 106 GLU A C 1
ATOM 830 O O . GLU A 1 106 ? 2.788 -7.955 4.272 1.00 97.81 106 GLU A O 1
ATOM 835 N N . GLU A 1 107 ? 3.982 -9.846 4.303 1.00 98.38 107 GLU A N 1
ATOM 836 C CA . GLU A 1 107 ? 3.759 -10.149 5.709 1.00 98.38 107 GLU A CA 1
ATOM 837 C C . GLU A 1 107 ? 4.674 -9.295 6.608 1.00 98.38 107 GLU A C 1
ATOM 839 O O . GLU A 1 107 ? 4.245 -8.785 7.647 1.00 98.38 107 GLU A O 1
ATOM 844 N N . GLU A 1 108 ? 5.898 -9.019 6.166 1.00 98.62 108 GLU A N 1
ATOM 845 C CA . GLU A 1 108 ? 6.785 -8.005 6.734 1.00 98.62 108 GLU A CA 1
ATOM 846 C C . GLU A 1 108 ? 6.186 -6.603 6.628 1.00 98.62 108 GLU A C 1
ATOM 848 O O . GLU A 1 108 ? 6.118 -5.888 7.633 1.00 98.62 108 GLU A O 1
ATOM 853 N N . MET A 1 109 ? 5.659 -6.230 5.457 1.00 98.56 109 MET A N 1
ATOM 854 C CA . MET A 1 109 ? 4.970 -4.954 5.259 1.00 98.56 109 MET A CA 1
ATOM 855 C C . MET A 1 109 ? 3.753 -4.818 6.176 1.00 98.56 109 MET A C 1
ATOM 857 O O . MET A 1 109 ? 3.568 -3.769 6.801 1.00 98.56 109 MET A O 1
ATOM 861 N N . ARG A 1 110 ? 2.939 -5.877 6.309 1.00 98.62 110 ARG A N 1
ATOM 862 C CA . ARG A 1 110 ? 1.784 -5.915 7.221 1.00 98.62 110 ARG A CA 1
ATOM 863 C C . ARG A 1 110 ? 2.208 -5.598 8.654 1.00 98.62 110 ARG A C 1
ATOM 865 O O . ARG A 1 110 ? 1.592 -4.743 9.299 1.00 98.62 110 ARG A O 1
ATOM 872 N N . ARG A 1 111 ? 3.259 -6.267 9.143 1.00 98.62 111 ARG A N 1
ATOM 873 C CA . ARG A 1 111 ? 3.827 -6.021 10.477 1.00 98.62 111 ARG A CA 1
ATOM 874 C C . ARG A 1 111 ? 4.360 -4.599 10.605 1.00 98.62 111 ARG A C 1
ATOM 876 O O . ARG A 1 111 ? 4.071 -3.936 11.598 1.00 98.62 111 ARG A O 1
ATOM 883 N N . PHE A 1 112 ? 5.081 -4.111 9.597 1.00 98.25 112 PHE A N 1
ATOM 884 C CA . PHE A 1 112 ? 5.670 -2.774 9.594 1.00 98.25 112 PHE A CA 1
ATOM 885 C C . PHE A 1 112 ? 4.618 -1.668 9.7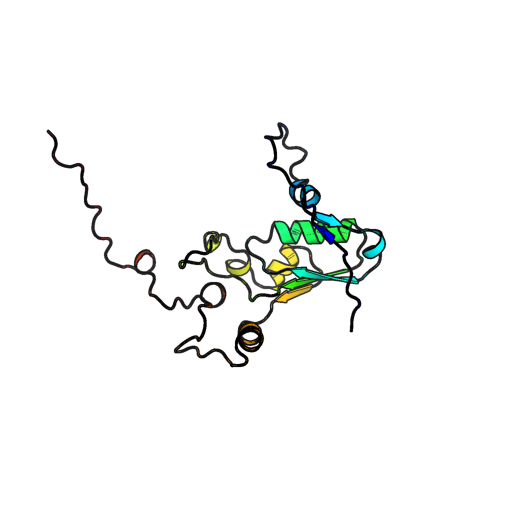54 1.00 98.25 112 PHE A C 1
ATOM 887 O O . PHE A 1 112 ? 4.809 -0.745 10.557 1.00 98.25 112 PHE A O 1
ATOM 894 N N . ILE A 1 113 ? 3.501 -1.762 9.021 1.00 98.00 113 ILE A N 1
ATOM 895 C CA . ILE A 1 113 ? 2.405 -0.783 9.100 1.00 98.00 113 ILE A CA 1
ATOM 896 C C . ILE A 1 113 ? 1.476 -1.010 10.302 1.00 98.00 113 ILE A C 1
ATOM 898 O O . ILE A 1 113 ? 0.704 -0.115 10.637 1.00 98.00 113 ILE A O 1
ATOM 902 N N . GLY A 1 114 ? 1.544 -2.175 10.956 1.00 98.06 114 GLY A N 1
ATOM 903 C CA . GLY A 1 114 ? 0.743 -2.512 12.137 1.00 98.06 114 GLY A CA 1
ATOM 904 C C . GLY A 1 114 ? -0.705 -2.923 11.838 1.00 98.06 114 GLY A C 1
ATOM 905 O O . GLY A 1 114 ? -1.579 -2.755 12.692 1.00 98.06 114 GLY A O 1
ATOM 906 N N . ALA A 1 115 ? -0.987 -3.424 10.632 1.00 98.56 115 ALA A N 1
ATOM 907 C CA . ALA A 1 115 ? -2.322 -3.873 10.226 1.00 98.56 115 ALA A CA 1
ATOM 908 C C . ALA A 1 115 ? -2.583 -5.340 10.621 1.00 98.56 115 ALA A C 1
ATOM 910 O O . ALA A 1 115 ? -1.657 -6.148 10.708 1.00 98.56 115 ALA A O 1
ATOM 911 N N . ASP A 1 116 ? -3.851 -5.713 10.802 1.00 98.81 116 ASP A N 1
ATOM 912 C CA . ASP A 1 116 ? -4.253 -7.103 11.081 1.00 98.81 116 ASP A CA 1
ATOM 913 C C . ASP A 1 116 ? -4.161 -7.977 9.825 1.00 98.81 116 ASP A C 1
ATOM 915 O O . ASP A 1 116 ? -3.814 -9.151 9.883 1.00 98.81 116 ASP A O 1
ATOM 919 N N . SER A 1 117 ? -4.400 -7.388 8.651 1.00 98.75 117 SER A N 1
ATOM 920 C CA . SER A 1 117 ? -4.105 -8.016 7.359 1.00 98.75 117 SER A CA 1
ATOM 921 C C . SER A 1 117 ? -3.757 -6.954 6.325 1.00 98.75 117 SER A C 1
ATOM 923 O O . SER A 1 117 ? -4.304 -5.853 6.378 1.00 98.75 117 SER A O 1
ATOM 925 N N . LEU A 1 118 ? -2.919 -7.304 5.356 1.00 98.75 118 LEU A N 1
ATOM 926 C CA . LEU A 1 118 ? -2.552 -6.464 4.220 1.00 98.75 118 LEU A CA 1
ATOM 927 C C . LEU A 1 118 ? -2.740 -7.281 2.945 1.00 98.75 118 LEU A C 1
ATOM 929 O O . LEU A 1 118 ? -2.344 -8.439 2.919 1.00 98.75 118 LEU A O 1
ATOM 933 N N . ARG A 1 119 ? -3.367 -6.708 1.917 1.00 98.50 119 ARG A N 1
ATOM 934 C CA . ARG A 1 119 ? -3.437 -7.315 0.580 1.00 98.50 119 ARG A CA 1
ATOM 935 C C . ARG A 1 119 ? -3.364 -6.243 -0.495 1.00 98.50 119 ARG A C 1
ATOM 937 O O . ARG A 1 119 ? -3.969 -5.178 -0.347 1.00 98.50 119 ARG A O 1
ATOM 944 N N . PHE A 1 120 ? -2.682 -6.576 -1.580 1.00 98.62 120 PHE A N 1
ATOM 945 C CA . PHE A 1 120 ? -2.539 -5.743 -2.769 1.00 98.62 120 PHE A CA 1
ATOM 946 C C . PHE A 1 120 ? -3.410 -6.267 -3.911 1.00 98.62 120 PHE A C 1
ATOM 948 O O . PHE A 1 120 ? -3.731 -7.458 -3.983 1.00 98.62 120 PHE A O 1
ATOM 955 N N . VAL A 1 121 ? -3.774 -5.383 -4.838 1.00 98.00 121 VAL A N 1
ATOM 956 C CA . VAL A 1 121 ? -4.276 -5.807 -6.148 1.00 98.00 121 VAL A CA 1
ATOM 957 C C . VAL A 1 121 ? -3.149 -6.542 -6.873 1.00 98.00 121 VAL A C 1
ATOM 959 O O . VAL A 1 121 ? -2.034 -6.044 -6.963 1.00 98.00 121 VAL A O 1
ATOM 962 N N . SER A 1 122 ? -3.411 -7.734 -7.408 1.00 97.50 122 SER A N 1
ATOM 963 C CA . SER A 1 122 ? -2.394 -8.442 -8.193 1.00 97.50 122 SER A CA 1
ATOM 964 C C . SER A 1 122 ? -2.139 -7.739 -9.527 1.00 97.50 122 SER A C 1
ATOM 966 O O . SER A 1 122 ? -3.046 -7.120 -10.083 1.00 97.50 122 SER A O 1
ATOM 968 N N . LEU A 1 123 ? -0.941 -7.895 -10.101 1.00 96.25 123 LEU A N 1
ATOM 969 C CA . LEU A 1 123 ? -0.630 -7.337 -11.425 1.00 96.25 123 LEU A CA 1
ATOM 970 C C . LEU A 1 123 ? -1.634 -7.808 -12.491 1.00 96.25 123 LE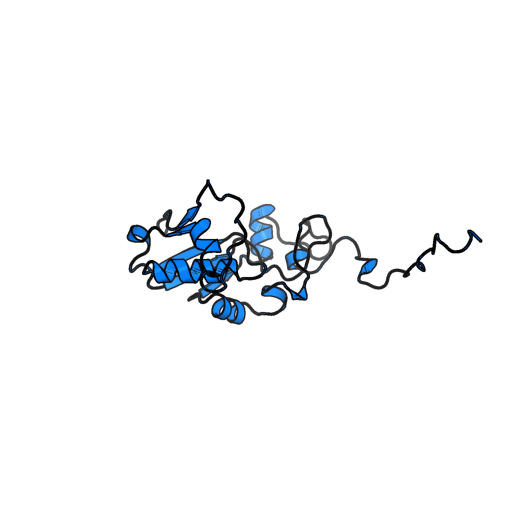U A C 1
ATOM 972 O O . LEU A 1 123 ? -2.157 -7.008 -13.260 1.00 96.25 123 LEU A O 1
ATOM 976 N N . ALA A 1 124 ? -1.997 -9.093 -12.476 1.00 95.81 124 ALA A N 1
ATOM 977 C CA . ALA A 1 124 ? -3.049 -9.619 -13.344 1.00 95.81 124 ALA A CA 1
ATOM 978 C C . ALA A 1 124 ? -4.414 -8.955 -13.074 1.00 95.81 124 ALA A C 1
ATOM 980 O O . ALA A 1 124 ? -5.153 -8.654 -14.008 1.00 95.81 124 ALA A O 1
ATOM 981 N N . GLY A 1 125 ? -4.750 -8.708 -11.804 1.00 96.56 125 GLY A N 1
ATOM 982 C CA . GLY A 1 125 ? -5.956 -7.982 -11.413 1.00 96.56 125 GLY A CA 1
ATOM 983 C C . GLY A 1 125 ? -5.989 -6.552 -11.946 1.00 96.56 125 GLY A C 1
ATOM 984 O O . GLY A 1 125 ? -7.028 -6.137 -12.457 1.00 96.56 125 GLY A O 1
ATOM 985 N N . LEU A 1 126 ? -4.857 -5.845 -11.901 1.00 96.62 126 LEU A N 1
ATOM 986 C CA . LEU A 1 126 ? -4.716 -4.501 -12.460 1.00 96.62 126 LEU A CA 1
ATOM 987 C C . LEU A 1 126 ? -4.998 -4.500 -13.969 1.00 96.62 126 LEU A C 1
ATOM 989 O O . LEU A 1 126 ? -5.829 -3.727 -14.430 1.00 96.62 126 LEU A O 1
ATOM 993 N N . TYR A 1 127 ? -4.393 -5.422 -14.721 1.00 96.44 127 TYR A N 1
ATOM 994 C CA . TYR A 1 127 ? -4.612 -5.555 -16.168 1.00 96.44 127 TYR A CA 1
ATOM 995 C C . TYR A 1 127 ? -6.065 -5.875 -16.538 1.00 96.44 127 TYR A C 1
ATOM 997 O O . TYR A 1 127 ? -6.614 -5.303 -17.485 1.00 96.44 127 TYR A O 1
ATOM 1005 N N . ARG A 1 128 ? -6.724 -6.753 -15.768 1.00 95.56 128 ARG A N 1
ATOM 1006 C C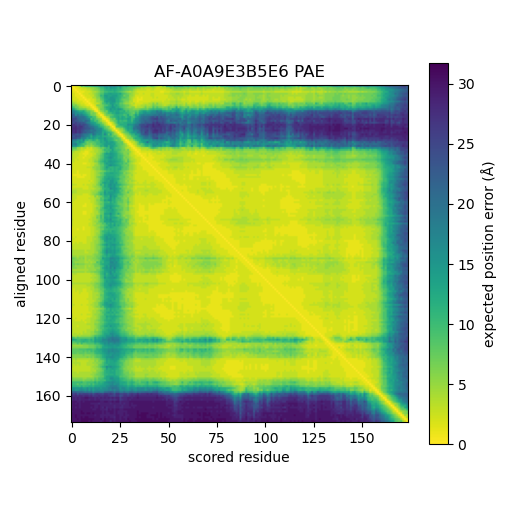A . ARG A 1 128 ? -8.162 -7.001 -15.942 1.00 95.56 128 ARG A CA 1
ATOM 1007 C C . ARG A 1 128 ? -8.983 -5.734 -15.699 1.00 95.56 128 ARG A C 1
ATOM 1009 O O . ARG A 1 128 ? -9.933 -5.504 -16.437 1.00 95.56 128 ARG A O 1
ATOM 1016 N N . ALA A 1 129 ? -8.627 -4.936 -14.693 1.00 95.00 129 ALA A N 1
ATOM 1017 C CA . ALA A 1 129 ? -9.360 -3.727 -14.329 1.00 95.00 129 ALA A CA 1
ATOM 1018 C C . ALA A 1 129 ? -9.179 -2.578 -15.336 1.00 95.00 129 ALA A C 1
ATOM 1020 O O . ALA A 1 129 ? -10.132 -1.845 -15.582 1.00 95.00 129 ALA A O 1
ATOM 1021 N N . THR A 1 130 ? -7.991 -2.418 -15.926 1.00 92.94 130 THR A N 1
ATOM 1022 C CA . THR A 1 130 ? -7.690 -1.296 -16.834 1.00 92.94 130 THR A CA 1
ATOM 1023 C C . THR A 1 130 ? -7.952 -1.605 -18.305 1.00 92.94 130 THR A C 1
ATOM 1025 O O . THR A 1 130 ? -8.362 -0.718 -19.047 1.00 92.94 130 THR A O 1
ATOM 1028 N N . GLY A 1 131 ? -7.711 -2.844 -18.745 1.00 87.75 131 GLY A N 1
ATOM 1029 C CA . GLY A 1 131 ? -7.766 -3.215 -20.163 1.00 87.75 131 GLY A CA 1
ATOM 1030 C C . GLY A 1 131 ? -8.619 -4.439 -20.482 1.00 87.75 131 GLY A C 1
ATOM 1031 O O . GLY A 1 131 ? -8.692 -4.821 -21.648 1.00 87.75 131 GLY A O 1
ATOM 1032 N N . GLY A 1 132 ? -9.217 -5.098 -19.481 1.00 87.88 132 GLY A N 1
ATOM 1033 C CA . GLY A 1 132 ? -10.055 -6.292 -19.672 1.00 87.88 132 GLY A CA 1
ATOM 1034 C C . GLY A 1 132 ? -9.321 -7.509 -20.253 1.00 87.88 132 GLY A C 1
ATOM 1035 O O . GLY A 1 132 ? -9.954 -8.491 -20.631 1.00 87.88 132 GLY A O 1
ATOM 1036 N N . ARG A 1 133 ? -7.987 -7.459 -20.352 1.00 88.94 133 ARG A N 1
ATOM 1037 C CA . ARG A 1 133 ? -7.139 -8.474 -20.993 1.00 88.94 133 ARG A CA 1
ATOM 1038 C C . ARG A 1 133 ? -5.979 -8.829 -20.076 1.00 88.94 133 ARG A C 1
ATOM 1040 O O . ARG A 1 133 ? -5.517 -7.989 -19.314 1.00 88.94 133 ARG A O 1
ATOM 1047 N N . ASN A 1 134 ? -5.482 -10.058 -20.175 1.00 93.06 134 ASN A N 1
ATOM 1048 C CA . ASN A 1 134 ? -4.282 -10.472 -19.448 1.00 93.06 134 ASN A CA 1
ATOM 1049 C C . ASN A 1 134 ? -3.038 -9.730 -19.964 1.00 93.06 134 ASN A C 1
ATOM 1051 O O . ASN A 1 134 ? -2.985 -9.327 -21.129 1.00 93.06 134 ASN A O 1
ATOM 1055 N N . ARG A 1 135 ? -2.029 -9.578 -19.101 1.00 93.56 135 ARG A N 1
ATOM 1056 C CA . ARG A 1 135 ? -0.712 -9.046 -19.469 1.00 93.56 135 ARG A CA 1
ATOM 1057 C C . ARG A 1 135 ? -0.037 -9.954 -20.498 1.00 93.56 135 ARG A C 1
ATOM 1059 O O . ARG A 1 135 ? 0.040 -11.162 -20.285 1.00 93.56 135 ARG A O 1
ATOM 1066 N N . ASN A 1 136 ? 0.486 -9.376 -21.574 1.00 91.50 136 ASN A N 1
ATOM 1067 C CA . ASN A 1 136 ? 1.425 -10.045 -22.466 1.00 91.50 136 ASN A CA 1
ATOM 1068 C C . ASN A 1 136 ? 2.857 -9.747 -22.000 1.00 91.50 136 ASN A C 1
ATOM 1070 O O . ASN A 1 136 ? 3.323 -8.627 -22.162 1.00 91.50 136 ASN A O 1
ATOM 1074 N N . SER A 1 137 ? 3.565 -10.733 -21.447 1.00 87.31 137 SER A N 1
ATOM 1075 C CA . SER A 1 137 ? 4.927 -10.511 -20.939 1.00 87.31 137 SER A CA 1
ATOM 1076 C C . SER A 1 137 ? 5.973 -10.221 -22.020 1.00 87.31 137 SER A C 1
ATOM 1078 O O . SER A 1 137 ? 7.004 -9.646 -21.710 1.00 87.31 137 SER A O 1
ATOM 1080 N N . ALA A 1 138 ? 5.728 -10.584 -23.284 1.00 88.56 138 ALA A N 1
ATOM 1081 C CA . ALA A 1 138 ? 6.649 -10.263 -24.379 1.00 88.56 138 ALA A CA 1
ATOM 1082 C C . ALA A 1 138 ? 6.437 -8.845 -24.934 1.00 88.56 138 ALA A C 1
ATOM 1084 O O . ALA A 1 138 ? 7.347 -8.258 -25.512 1.00 88.56 138 ALA A O 1
ATOM 1085 N N . ALA A 1 139 ? 5.225 -8.310 -24.786 1.00 89.38 139 ALA A N 1
ATOM 1086 C CA . ALA A 1 139 ? 4.860 -6.970 -25.229 1.00 89.38 139 ALA A CA 1
ATOM 1087 C C . ALA A 1 139 ? 3.751 -6.409 -24.321 1.00 89.38 139 ALA A C 1
ATOM 1089 O O . ALA A 1 139 ? 2.572 -6.466 -24.695 1.00 89.38 139 ALA A O 1
ATOM 1090 N N . PRO A 1 140 ? 4.104 -5.919 -23.117 1.00 91.06 140 PRO A N 1
ATOM 1091 C CA . PRO A 1 140 ? 3.131 -5.405 -22.162 1.00 91.06 140 PRO A CA 1
ATOM 1092 C C . PRO A 1 140 ? 2.307 -4.267 -22.766 1.00 91.06 140 PRO A C 1
ATOM 1094 O O . PRO A 1 140 ? 2.844 -3.344 -23.373 1.00 91.06 140 PRO A O 1
ATOM 1097 N N . GLN A 1 141 ? 0.984 -4.326 -22.601 1.00 93.88 141 GLN A N 1
ATOM 1098 C CA . GLN A 1 141 ? 0.074 -3.315 -23.159 1.00 93.88 141 GLN A CA 1
ATOM 1099 C C . GLN A 1 141 ? 0.178 -1.956 -22.453 1.00 93.88 141 GLN A C 1
ATOM 1101 O O . GLN A 1 141 ? -0.196 -0.935 -23.026 1.00 93.88 141 GLN A O 1
ATOM 1106 N N . PHE A 1 142 ? 0.662 -1.952 -21.211 1.00 94.88 142 PHE A N 1
ATOM 1107 C CA . PHE A 1 142 ? 0.898 -0.762 -20.407 1.00 94.88 142 PHE A CA 1
ATOM 1108 C C . PHE A 1 142 ? 2.315 -0.811 -19.846 1.00 94.88 142 PHE A C 1
ATOM 1110 O O . PHE A 1 142 ? 2.857 -1.888 -19.599 1.00 94.88 142 PHE A O 1
ATOM 1117 N N . CYS A 1 143 ? 2.894 0.358 -19.575 1.00 95.31 143 CYS A N 1
ATOM 1118 C CA . CYS A 1 143 ? 4.084 0.409 -18.741 1.00 95.31 143 CYS A CA 1
ATOM 1119 C C . CYS A 1 143 ? 3.706 0.014 -17.306 1.00 95.31 143 CYS A C 1
ATOM 1121 O O . CYS A 1 143 ? 2.959 0.729 -16.640 1.00 95.31 143 CYS A O 1
ATOM 1123 N N . ASP A 1 144 ? 4.250 -1.103 -16.829 1.00 96.31 144 ASP A N 1
ATOM 1124 C CA . ASP A 1 144 ? 4.065 -1.606 -15.464 1.00 96.31 144 ASP A CA 1
ATOM 1125 C C . ASP A 1 144 ? 5.386 -1.798 -14.710 1.00 96.31 144 ASP A C 1
ATOM 1127 O O . ASP A 1 144 ? 5.417 -2.467 -13.678 1.00 96.31 144 ASP A O 1
ATOM 1131 N N . ALA A 1 145 ? 6.462 -1.173 -15.196 1.00 96.75 145 ALA A N 1
ATOM 1132 C CA . ALA A 1 145 ? 7.820 -1.357 -14.695 1.00 96.75 145 ALA A CA 1
ATOM 1133 C C . ALA A 1 145 ? 7.963 -1.094 -13.187 1.00 96.75 145 ALA A C 1
ATOM 1135 O O . ALA A 1 145 ? 8.703 -1.799 -12.513 1.00 96.75 145 ALA A O 1
ATOM 1136 N N . CYS A 1 146 ? 7.191 -0.159 -12.621 1.00 97.50 146 CYS A N 1
ATOM 1137 C CA . CYS A 1 146 ? 7.196 0.105 -11.178 1.00 97.50 146 CYS A CA 1
ATOM 1138 C C . CYS A 1 146 ? 6.764 -1.113 -10.330 1.00 97.50 146 CYS A C 1
ATOM 1140 O O . CYS A 1 146 ? 7.092 -1.189 -9.147 1.00 97.50 146 CYS A O 1
ATOM 1142 N N . PHE A 1 147 ? 6.034 -2.061 -10.929 1.00 97.50 147 PHE A N 1
ATOM 1143 C CA . PHE A 1 147 ? 5.554 -3.296 -10.300 1.00 97.50 147 PHE A CA 1
ATOM 1144 C C . PHE A 1 147 ? 6.295 -4.540 -10.805 1.00 97.50 147 PHE A C 1
ATOM 1146 O O . PHE A 1 147 ? 6.514 -5.475 -10.044 1.00 97.50 147 PHE A O 1
ATOM 1153 N N . SER A 1 148 ? 6.646 -4.580 -12.095 1.00 96.12 148 SER A N 1
ATOM 1154 C CA . SER A 1 148 ? 7.242 -5.752 -12.754 1.00 96.12 148 SER A CA 1
ATOM 1155 C C . SER A 1 148 ? 8.770 -5.714 -12.820 1.00 96.12 148 SER A C 1
ATOM 1157 O O . SER A 1 148 ? 9.396 -6.762 -12.926 1.00 96.12 148 SER A O 1
ATOM 1159 N N . GLY A 1 149 ? 9.370 -4.522 -12.792 1.00 95.06 149 GLY A N 1
ATOM 1160 C CA . GLY A 1 149 ? 10.785 -4.297 -13.109 1.00 95.06 149 GLY A CA 1
ATOM 1161 C C . GLY A 1 149 ? 11.106 -4.371 -14.606 1.00 95.06 149 GLY A C 1
ATOM 1162 O O . GLY A 1 149 ? 12.246 -4.149 -15.008 1.00 95.06 149 GLY A O 1
ATOM 1163 N N . GLU A 1 150 ? 10.117 -4.659 -15.456 1.00 94.12 150 GLU A N 1
ATOM 1164 C CA . GLU A 1 150 ? 10.294 -4.788 -16.902 1.00 94.12 150 GLU A CA 1
ATOM 1165 C C . GLU A 1 150 ? 10.108 -3.424 -17.582 1.00 94.12 150 GLU A C 1
ATOM 1167 O O . GLU A 1 150 ? 9.006 -3.039 -17.977 1.00 94.12 150 GLU A O 1
ATOM 1172 N N . TYR A 1 151 ? 11.200 -2.668 -17.709 1.00 93.69 151 TYR A N 1
ATOM 1173 C CA . TYR A 1 151 ? 11.205 -1.380 -18.406 1.00 93.69 151 TYR A CA 1
ATOM 1174 C C . TYR A 1 151 ? 11.147 -1.575 -19.932 1.00 93.69 151 TYR A C 1
ATOM 1176 O O . TYR A 1 151 ? 12.057 -2.194 -20.490 1.00 93.69 151 TYR A O 1
ATOM 1184 N N . PRO A 1 152 ? 10.137 -1.020 -20.638 1.00 90.31 152 PRO A N 1
ATOM 1185 C CA . PRO A 1 152 ? 10.022 -1.127 -22.096 1.00 90.31 152 PRO A CA 1
ATOM 1186 C C . PRO A 1 152 ? 11.206 -0.523 -22.859 1.00 90.31 152 PRO A C 1
ATOM 1188 O O . PRO A 1 152 ? 11.545 -0.979 -23.948 1.00 90.31 152 PRO A O 1
ATOM 1191 N N . ILE A 1 153 ? 11.836 0.509 -22.291 1.00 90.19 153 ILE A N 1
ATOM 1192 C CA . ILE A 1 153 ? 13.059 1.119 -22.814 1.00 90.19 153 ILE A CA 1
ATOM 1193 C C . ILE A 1 153 ? 14.203 0.749 -21.880 1.00 90.19 153 ILE A C 1
ATOM 1195 O O . ILE A 1 153 ? 14.136 1.017 -20.679 1.00 90.19 153 ILE A O 1
ATOM 1199 N N . ARG A 1 154 ? 15.268 0.172 -22.445 1.00 87.25 154 ARG A N 1
ATOM 1200 C CA . ARG A 1 154 ? 16.480 -0.175 -21.703 1.00 87.25 154 ARG A CA 1
ATOM 1201 C C . ARG A 1 154 ? 17.059 1.066 -21.020 1.00 87.25 154 ARG A C 1
ATOM 1203 O O . ARG A 1 154 ? 17.378 2.048 -21.684 1.00 87.25 154 ARG A O 1
ATOM 1210 N N . LEU A 1 155 ? 17.263 0.967 -19.711 1.00 87.81 155 LEU A N 1
ATOM 1211 C CA . LEU A 1 155 ? 17.887 2.000 -18.887 1.00 87.81 155 LEU A CA 1
ATOM 1212 C C . LEU A 1 155 ? 19.404 1.993 -19.118 1.00 87.81 155 LEU A C 1
ATOM 1214 O O . LEU A 1 155 ? 20.147 1.235 -18.491 1.00 87.81 155 LEU A O 1
ATOM 1218 N N . THR A 1 156 ? 19.871 2.755 -20.105 1.00 85.31 156 THR A N 1
ATOM 1219 C CA . THR A 1 156 ? 21.284 2.766 -20.518 1.00 85.31 156 THR A CA 1
ATOM 1220 C C . THR A 1 156 ? 22.216 3.291 -19.431 1.00 85.31 156 THR A C 1
ATOM 1222 O O . THR A 1 156 ? 23.345 2.831 -19.324 1.00 85.31 156 THR A O 1
ATOM 1225 N N . ASP A 1 157 ? 21.748 4.217 -18.608 1.00 81.56 157 ASP A N 1
ATOM 1226 C CA . ASP A 1 157 ? 22.461 4.782 -17.462 1.00 81.56 157 ASP A CA 1
ATOM 1227 C C . ASP A 1 157 ? 22.639 3.771 -16.315 1.00 81.56 157 ASP A C 1
ATOM 1229 O O . ASP A 1 157 ? 23.690 3.745 -15.678 1.00 81.56 157 ASP A O 1
ATOM 1233 N N . GLN A 1 158 ? 21.653 2.896 -16.096 1.00 77.38 158 GLN A N 1
ATOM 1234 C CA . GLN A 1 158 ? 21.692 1.881 -15.038 1.00 77.38 158 GLN A CA 1
ATOM 1235 C C . GLN A 1 158 ? 22.421 0.598 -15.480 1.00 77.38 158 GLN A C 1
ATOM 1237 O O . GLN A 1 158 ? 23.139 -0.021 -14.700 1.00 77.38 158 GLN A O 1
ATOM 1242 N N . HIS A 1 159 ? 22.239 0.161 -16.734 1.00 73.06 159 HIS A N 1
ATOM 1243 C CA . HIS A 1 159 ? 22.663 -1.168 -17.216 1.00 73.06 159 HIS A CA 1
ATOM 1244 C C . HIS A 1 159 ? 23.899 -1.116 -18.140 1.00 73.06 159 HIS A C 1
ATOM 1246 O O . HIS A 1 159 ? 24.013 -1.904 -19.089 1.00 73.06 159 HIS A O 1
ATOM 1252 N N . GLY A 1 160 ? 24.821 -0.184 -17.878 1.00 59.62 160 GLY A N 1
ATOM 1253 C CA . GLY A 1 160 ? 26.158 -0.185 -18.483 1.00 59.62 160 GLY A CA 1
ATOM 1254 C C . GLY A 1 160 ? 26.235 0.325 -19.924 1.00 59.62 160 GLY A C 1
ATOM 1255 O O . GLY A 1 160 ? 27.058 -0.155 -20.703 1.00 59.62 160 GLY A O 1
ATOM 1256 N N . GLY A 1 161 ? 25.406 1.301 -20.296 1.00 55.47 161 GLY A N 1
ATOM 1257 C CA . GLY A 1 161 ? 25.698 2.156 -21.443 1.00 55.47 161 GLY A CA 1
ATOM 1258 C C . GLY A 1 161 ? 27.087 2.778 -21.285 1.00 55.47 161 GLY A C 1
ATOM 1259 O O . GLY A 1 161 ? 27.557 2.987 -20.163 1.00 55.47 161 GLY A O 1
ATOM 1260 N N . ARG A 1 162 ? 27.772 3.015 -22.410 1.00 56.06 162 ARG A N 1
ATOM 1261 C CA . ARG A 1 162 ? 29.083 3.673 -22.438 1.00 56.06 162 ARG A CA 1
ATOM 1262 C C . ARG A 1 162 ? 29.000 4.898 -21.521 1.00 56.06 162 ARG A C 1
ATOM 1264 O O . ARG A 1 162 ? 28.191 5.788 -21.769 1.00 56.06 162 ARG A O 1
ATOM 1271 N N . LYS A 1 163 ? 29.785 4.918 -20.437 1.00 58.44 163 LYS A N 1
ATOM 1272 C CA . LYS A 1 163 ? 30.046 6.149 -19.690 1.00 58.44 163 LYS A CA 1
ATOM 1273 C C . LYS A 1 163 ? 30.855 7.009 -20.647 1.00 58.44 163 LYS A C 1
ATOM 1275 O O . LYS A 1 163 ? 32.081 6.933 -20.622 1.00 58.44 163 LYS A O 1
ATOM 1280 N N . ASP A 1 164 ? 30.187 7.683 -21.580 1.00 57.91 164 ASP A N 1
ATOM 1281 C CA . ASP A 1 164 ? 30.841 8.649 -22.444 1.00 57.91 164 ASP A CA 1
ATOM 1282 C C . ASP A 1 164 ? 31.547 9.602 -21.492 1.00 57.91 164 ASP A C 1
ATOM 1284 O O . ASP A 1 164 ? 30.918 10.206 -20.617 1.00 57.91 164 ASP A O 1
ATOM 1288 N N . GLY A 1 165 ? 32.882 9.544 -21.540 1.00 57.41 165 GLY A N 1
ATOM 1289 C CA . GLY A 1 165 ? 33.749 10.210 -20.587 1.00 57.41 165 GLY A CA 1
ATOM 1290 C C . GLY A 1 165 ? 33.268 11.637 -20.442 1.00 57.41 165 GLY A C 1
ATOM 1291 O O . GLY A 1 165 ? 32.989 12.281 -21.450 1.00 57.41 165 GLY A O 1
ATOM 1292 N N . GLN A 1 166 ? 33.103 12.077 -19.196 1.00 54.75 166 GLN A N 1
ATOM 1293 C CA . GLN A 1 166 ? 32.765 13.449 -18.853 1.00 54.75 166 GLN A CA 1
ATOM 1294 C C . GLN A 1 166 ? 33.536 14.380 -19.793 1.00 54.75 166 GLN A C 1
ATOM 1296 O O . GLN A 1 166 ? 34.754 14.502 -19.671 1.00 54.75 166 GLN A O 1
ATOM 1301 N N . LEU A 1 167 ? 32.849 14.964 -20.779 1.00 61.59 167 LEU A N 1
ATOM 1302 C CA . LEU A 1 167 ? 33.448 15.946 -21.669 1.00 61.59 167 LEU A CA 1
ATOM 1303 C C . LEU A 1 167 ? 33.746 17.146 -20.778 1.00 61.59 167 LEU A C 1
ATOM 1305 O O . LEU A 1 167 ? 32.852 17.930 -20.459 1.00 61.59 167 LEU A O 1
ATOM 1309 N N . SER A 1 168 ? 34.979 17.227 -20.275 1.00 62.34 168 SER A N 1
ATOM 1310 C CA . SER A 1 168 ? 35.414 18.353 -19.469 1.00 62.34 168 SER A CA 1
ATOM 1311 C C . SER A 1 168 ? 35.429 19.572 -20.382 1.00 62.34 168 SER A C 1
ATOM 1313 O O . SER A 1 168 ? 36.378 19.795 -21.125 1.00 62.34 168 SER A O 1
ATOM 1315 N N . LEU A 1 169 ? 34.368 20.371 -20.331 1.00 61.09 169 LEU A N 1
ATOM 1316 C CA . LEU A 1 169 ? 34.261 21.627 -21.074 1.00 61.09 169 LEU A CA 1
ATOM 1317 C C . LEU A 1 169 ? 35.161 22.746 -20.498 1.00 61.09 169 LEU A C 1
ATOM 1319 O O . LEU A 1 169 ? 34.998 23.905 -20.857 1.00 61.09 169 LEU A O 1
ATOM 1323 N N . LEU A 1 170 ? 36.060 22.416 -19.562 1.00 59.62 170 LEU A N 1
ATOM 1324 C CA . LEU A 1 170 ? 36.872 23.357 -18.779 1.00 59.62 170 LEU A CA 1
ATOM 1325 C C . LEU A 1 170 ? 38.365 22.985 -18.745 1.00 59.62 170 LEU A C 1
ATOM 1327 O O . LEU A 1 170 ? 39.061 23.305 -17.785 1.00 59.62 170 LEU A O 1
ATOM 1331 N N . ALA A 1 171 ? 38.869 22.315 -19.778 1.00 55.97 171 ALA A N 1
ATOM 1332 C CA . ALA A 1 171 ? 40.302 22.265 -20.044 1.00 55.97 171 ALA A CA 1
ATOM 1333 C C . ALA A 1 171 ? 40.549 23.105 -21.301 1.00 55.97 171 ALA A C 1
ATOM 1335 O O . ALA A 1 171 ? 40.224 22.648 -22.388 1.00 55.97 171 ALA A O 1
ATOM 1336 N N . ASP A 1 172 ? 40.999 24.345 -21.087 1.00 51.72 172 ASP A N 1
ATOM 1337 C CA . ASP A 1 172 ? 41.587 25.303 -22.048 1.00 51.72 172 ASP A CA 1
ATOM 1338 C C . ASP A 1 172 ? 40.926 26.687 -21.996 1.00 51.72 172 ASP A C 1
ATOM 1340 O O . ASP A 1 172 ? 40.296 27.149 -22.943 1.00 51.72 172 ASP A O 1
ATOM 1344 N N . VAL A 1 173 ? 41.127 27.387 -20.876 1.00 49.72 173 VAL A N 1
ATOM 1345 C CA . VAL A 1 173 ? 41.356 28.839 -20.903 1.00 49.72 173 VAL A CA 1
ATOM 1346 C C . VAL A 1 173 ? 42.500 29.115 -19.926 1.00 49.72 173 VAL A C 1
ATOM 1348 O O . VAL A 1 173 ? 42.278 29.315 -18.732 1.00 49.72 173 VAL A O 1
ATOM 1351 N N . ALA A 1 174 ? 43.724 29.002 -20.441 1.00 44.00 174 ALA A N 1
ATOM 1352 C CA . ALA A 1 174 ? 44.933 29.560 -19.843 1.00 44.00 174 ALA A CA 1
ATOM 1353 C C . ALA A 1 174 ? 45.212 30.929 -20.475 1.00 44.00 174 ALA A C 1
ATOM 1355 O O . ALA A 1 174 ? 44.921 31.074 -21.686 1.00 44.00 174 ALA A O 1
#

Radius of gyration: 21.22 Å; Cα contacts (8 Å, |Δi|>4): 234; chains: 1; bounding box: 67×40×46 Å

pLDDT: mean 86.57, std 16.68, range [42.06, 98.81]

Nearest PDB structures (foldseek):
  6lbp-assembly1_A  TM=9.339E-01  e=1.007E-17  Arabidopsis thaliana
  1ecf-assembly1_B  TM=9.281E-01  e=2.788E-15  Escherichia coli
  1ecb-assembly1_A  TM=9.258E-01  e=9.438E-15  Escherichia coli
  8w7d-assembly1_D  TM=9.060E-01  e=1.858E-14  Escherichia coli K-12
  8w7d-assembly1_A  TM=9.139E-01  e=1.858E-14  Escherichia coli K-12

Solvent-accessible surface area (backbone atoms only — not comparable to full-atom values): 10652 Å² total; per-residue (Å²): 134,83,88,88,74,80,43,61,44,74,48,88,81,65,68,86,81,73,91,72,96,62,87,89,62,82,76,49,72,57,60,59,41,40,43,69,35,39,93,72,31,46,73,32,76,40,78,47,78,44,67,67,56,52,66,43,64,66,57,23,53,50,44,47,48,46,44,76,36,38,27,69,40,44,32,40,36,28,73,31,47,61,35,39,35,46,52,90,84,80,55,96,55,61,59,39,91,59,19,40,46,51,78,33,55,70,67,54,46,18,59,71,29,66,39,79,39,58,49,58,34,47,66,61,54,50,30,42,73,77,68,72,42,78,76,38,90,91,62,57,89,61,94,50,23,32,57,71,65,60,56,94,64,81,57,43,89,81,71,71,44,81,76,71,69,81,79,69,92,80,78,82,86,129

Foldseek 3Di:
DDDDDCQKDFDPPQDDDDDDPDPPPPLCPLVSTIDGDLVVAAAAADEAEDAAAFQLPNLLSVLVNSVVSHHPFYAYEYAAAQQQADDPPPDDHDHNVNGPVVPDDLVRSCVVSVHPYYDYQDPQNVCCVPPVDGADPVDGPDPPCSRVVDGPDDPLVVPPNPPPDPPPPPPDDD

Sequence (174 aa):
GLPFELGIIRNHYVGRTFIEPTDGIRHFGVRKKHNPNRATLAGKRVVLIDDSIVRGTTSKKIVQMVRDAGAAEVHFRVASPPTTHSCFYGVDTPYTEELLAHNMDEEEMRRFIGADSLRFVSLAGLYRATGGRNRNSAAPQFCDACFSGEYPIRLTDQHGGRKDGQLSLLADVA

Secondary structure (DSSP, 8-state):
-PPP---EEE-S--PPPP--S-GGGTT-HHHHHEEE-HHHHTT-EEEEEES--SSSHHHHHHHHHHHHTT-SEEEEEESS----S--SSS-----GGG-HHHH--HHHHHHHHT-SEEEE--HHHHHHHHHSS---TTS-SS--HHHH---SS--TTTTT--------TTS---